Protein AF-A0A5P8AVM2-F1 (afdb_monomer)

InterPro domains:
  IPR004239 Protein of unknown function DUF228 [PF02989] (1-66)

Mean predicted aligned error: 6.55 Å

Radius of gyration: 12.47 Å; Cα contacts (8 Å, |Δi|>4): 147; chains: 1; bounding box: 23×30×33 Å

Nearest PDB structures (foldseek):
  8phs-assembly1_AM  TM=7.754E-01  e=1.144E-03  Borreliella burgdorferi B31
  8xqb-assembly1_N1  TM=5.376E-01  e=2.204E+00  Escherichia phage Lambda

Sequence (76 aa):
TVVPITENFKGRLLAKNTRIKSGDKLLFSKRGILKKIKKNNTHDKKNITYNAIALSNSFFDEEQKHCFVEVEVQIC

Organism: NCBI:txid47466

Solvent-accessible surface area (backbone atoms only — not comparable to full-atom values): 4623 Å² total; per-residue (Å²): 137,87,81,82,83,87,58,70,43,75,51,76,44,55,30,76,55,66,85,40,42,52,73,41,56,22,35,66,42,102,82,70,38,32,39,75,69,64,93,79,65,69,87,52,75,89,74,72,76,65,46,29,36,26,71,31,54,28,44,75,41,79,90,78,73,42,28,35,28,37,31,42,29,66,74,130

Structure (mmCIF, N/CA/C/O backbone):
data_AF-A0A5P8AVM2-F1
#
_entry.id   AF-A0A5P8AVM2-F1
#
loop_
_atom_site.group_PDB
_atom_site.id
_atom_site.type_symbol
_atom_site.label_atom_id
_atom_site.label_alt_id
_atom_site.label_comp_id
_atom_site.label_asym_id
_atom_site.label_entity_id
_atom_site.label_seq_id
_atom_site.pdbx_PDB_ins_code
_atom_site.Cartn_x
_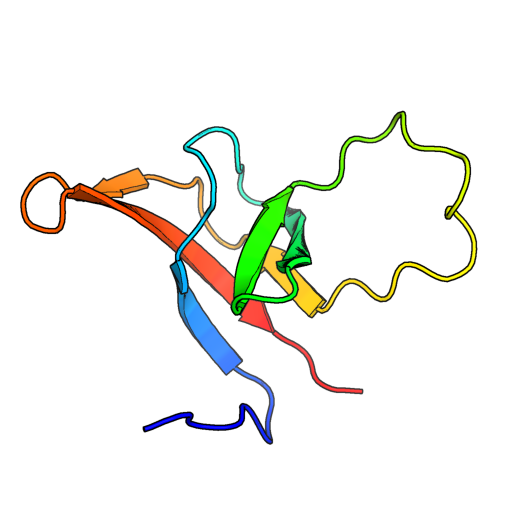atom_site.Cartn_y
_atom_site.Cartn_z
_atom_site.occupancy
_atom_site.B_iso_or_equiv
_atom_site.auth_seq_id
_atom_site.auth_comp_id
_atom_site.auth_asym_id
_atom_site.auth_atom_id
_atom_site.pdbx_PDB_model_num
ATOM 1 N N . THR A 1 1 ? -8.968 -7.425 -13.959 1.00 64.62 1 THR A N 1
ATOM 2 C CA . THR A 1 1 ? -9.378 -8.361 -12.893 1.00 64.62 1 THR A CA 1
ATOM 3 C C . THR A 1 1 ? -9.036 -7.762 -11.550 1.00 64.62 1 THR A C 1
ATOM 5 O O . THR A 1 1 ? -7.963 -7.185 -11.431 1.00 64.62 1 THR A O 1
ATOM 8 N N . VAL A 1 2 ? -9.942 -7.824 -10.574 1.00 71.94 2 VAL A N 1
ATOM 9 C CA . VAL A 1 2 ? -9.662 -7.409 -9.190 1.00 71.94 2 VAL A CA 1
ATOM 10 C C . VAL A 1 2 ? -9.207 -8.647 -8.428 1.00 71.94 2 VAL A C 1
ATOM 12 O O . VAL A 1 2 ? -9.913 -9.651 -8.447 1.00 71.94 2 VAL A O 1
ATOM 15 N N . VAL A 1 3 ? -8.037 -8.581 -7.795 1.00 74.50 3 VAL A N 1
ATOM 16 C CA . VAL A 1 3 ? -7.522 -9.664 -6.948 1.00 74.50 3 VAL A CA 1
ATOM 17 C C . VAL A 1 3 ? -7.724 -9.248 -5.491 1.00 74.50 3 VAL A C 1
ATOM 19 O O . VAL A 1 3 ? -7.177 -8.216 -5.091 1.00 74.50 3 VAL A O 1
ATOM 22 N N . PRO A 1 4 ? -8.537 -9.975 -4.708 1.00 79.38 4 PRO A N 1
ATOM 23 C CA . PRO A 1 4 ? -8.687 -9.685 -3.292 1.00 79.38 4 PRO A CA 1
ATOM 24 C C . PRO A 1 4 ? -7.396 -10.043 -2.552 1.00 79.38 4 PRO A C 1
ATOM 26 O O . PRO A 1 4 ? -6.770 -11.061 -2.834 1.00 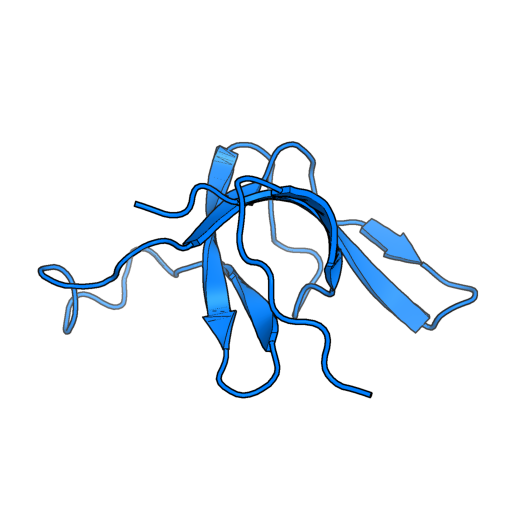79.38 4 PRO A O 1
ATOM 29 N N . ILE A 1 5 ? -7.014 -9.212 -1.585 1.00 78.19 5 ILE A N 1
ATOM 30 C CA . ILE A 1 5 ? -6.001 -9.589 -0.602 1.00 78.19 5 ILE A CA 1
ATOM 31 C C . ILE A 1 5 ? -6.755 -10.350 0.490 1.00 78.19 5 ILE A C 1
ATOM 33 O O . ILE A 1 5 ? -7.581 -9.757 1.179 1.00 78.19 5 ILE A O 1
ATOM 37 N N . THR A 1 6 ? -6.544 -11.662 0.574 1.00 78.75 6 THR A N 1
ATOM 38 C CA . THR A 1 6 ? -7.238 -12.560 1.519 1.00 78.75 6 THR A CA 1
ATOM 39 C C . THR A 1 6 ? -6.377 -12.959 2.713 1.00 78.75 6 THR A C 1
ATOM 41 O O . THR A 1 6 ? -6.899 -13.495 3.682 1.00 78.75 6 THR A O 1
ATOM 44 N N . GLU A 1 7 ? -5.075 -12.684 2.652 1.00 84.69 7 GLU A N 1
ATOM 45 C CA . GLU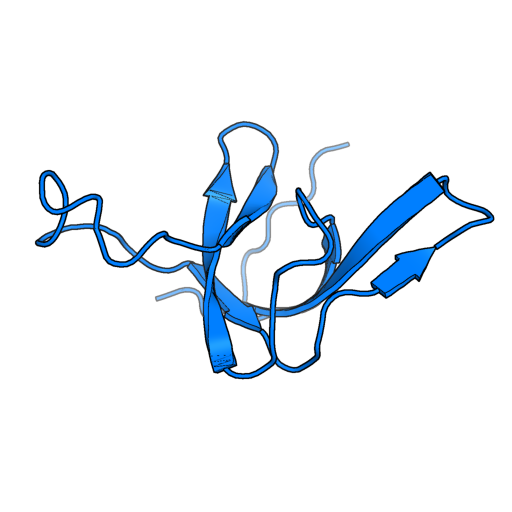 A 1 7 ? -4.099 -12.972 3.703 1.00 84.69 7 GLU A CA 1
ATOM 46 C C . GLU A 1 7 ? -3.213 -11.752 3.971 1.00 84.69 7 GLU A C 1
ATOM 48 O O . GLU A 1 7 ? -3.284 -10.741 3.267 1.00 84.69 7 GLU A O 1
ATOM 53 N N . ASN A 1 8 ? -2.342 -11.850 4.975 1.00 87.38 8 ASN A N 1
ATOM 54 C CA . ASN A 1 8 ? -1.302 -10.850 5.181 1.00 87.38 8 ASN A CA 1
ATOM 55 C C . ASN A 1 8 ? -0.454 -10.711 3.912 1.00 87.38 8 ASN A C 1
ATOM 57 O O . ASN A 1 8 ? -0.048 -11.697 3.298 1.00 87.38 8 ASN A O 1
ATOM 61 N N . PHE A 1 9 ? -0.174 -9.474 3.521 1.00 90.00 9 PHE A N 1
ATOM 62 C CA . PHE A 1 9 ? 0.529 -9.176 2.281 1.00 90.00 9 PHE A CA 1
ATOM 63 C C . PHE A 1 9 ? 1.730 -8.280 2.552 1.00 90.00 9 PHE A C 1
ATOM 65 O O . PHE A 1 9 ? 1.613 -7.262 3.230 1.00 90.00 9 PHE A O 1
ATOM 72 N N . LYS A 1 10 ? 2.876 -8.617 1.959 1.00 94.06 10 LYS A N 1
ATOM 73 C CA . LYS A 1 10 ? 4.071 -7.773 1.957 1.00 94.06 10 LYS A CA 1
ATOM 74 C C . LYS A 1 10 ? 4.542 -7.557 0.525 1.00 94.06 10 LYS A C 1
ATOM 76 O O . LYS A 1 10 ? 4.792 -8.519 -0.195 1.00 94.06 10 LYS A O 1
ATOM 81 N N . GLY A 1 11 ? 4.664 -6.302 0.105 1.00 93.62 11 GLY A N 1
ATOM 82 C CA . GLY A 1 11 ? 5.070 -5.986 -1.262 1.00 93.62 11 GLY A CA 1
ATOM 83 C C . GLY A 1 11 ? 4.879 -4.525 -1.646 1.00 93.62 11 GLY A C 1
ATOM 84 O O . GLY A 1 11 ? 4.559 -3.677 -0.815 1.00 93.62 11 GLY A O 1
ATOM 85 N N . ARG A 1 12 ? 5.089 -4.216 -2.928 1.00 93.75 12 ARG A N 1
ATOM 86 C CA . ARG A 1 12 ? 4.970 -2.854 -3.466 1.00 93.75 12 ARG A CA 1
ATOM 87 C C . ARG A 1 12 ? 3.550 -2.580 -3.934 1.00 93.75 12 ARG A C 1
ATOM 89 O O . ARG A 1 12 ? 3.016 -3.327 -4.747 1.00 93.75 12 ARG A O 1
ATOM 96 N N . LEU A 1 13 ? 2.966 -1.484 -3.462 1.00 92.81 13 LEU A N 1
ATOM 97 C CA . LEU A 1 13 ? 1.632 -1.036 -3.859 1.00 92.81 13 LEU A CA 1
ATOM 98 C C . LEU A 1 13 ? 1.641 0.423 -4.316 1.00 92.81 13 LEU A C 1
ATOM 100 O O . LEU A 1 13 ? 2.508 1.217 -3.945 1.00 92.81 13 LEU A O 1
ATOM 104 N N . LEU A 1 14 ? 0.640 0.768 -5.127 1.00 93.75 14 LEU A N 1
ATOM 105 C CA . LEU A 1 14 ? 0.462 2.103 -5.682 1.00 93.75 14 LEU A CA 1
ATOM 106 C C . LEU A 1 14 ? 0.096 3.114 -4.584 1.00 93.75 14 LEU A C 1
ATOM 108 O O . LEU A 1 14 ? -0.856 2.930 -3.820 1.00 93.75 14 LEU A O 1
ATOM 112 N N . ALA A 1 15 ? 0.816 4.228 -4.562 1.00 92.69 15 ALA A N 1
ATOM 113 C CA . ALA A 1 15 ? 0.652 5.340 -3.644 1.00 92.69 15 ALA A CA 1
ATOM 114 C C . ALA A 1 15 ? 0.146 6.595 -4.360 1.00 92.69 15 ALA A C 1
ATOM 116 O O . ALA A 1 15 ? 0.472 6.873 -5.511 1.00 92.69 15 ALA A O 1
ATOM 117 N N . LYS A 1 16 ? -0.636 7.413 -3.646 1.00 85.31 16 LYS A N 1
ATOM 118 C CA . LYS A 1 16 ? -1.166 8.667 -4.203 1.00 85.31 16 LYS A CA 1
ATOM 119 C C . LYS A 1 16 ? -0.077 9.724 -4.437 1.00 85.31 16 LYS A C 1
ATOM 121 O O . LYS A 1 16 ? -0.251 10.573 -5.305 1.00 85.31 16 LYS A O 1
ATOM 126 N N . ASN A 1 17 ? 0.977 9.761 -3.619 1.00 81.56 17 ASN A N 1
ATOM 127 C CA . ASN A 1 17 ? 2.074 10.720 -3.766 1.00 81.56 17 ASN A CA 1
ATOM 128 C C . ASN A 1 17 ? 3.370 10.243 -3.098 1.00 81.56 17 ASN A C 1
ATOM 130 O O . ASN A 1 17 ? 3.366 9.302 -2.310 1.00 81.56 17 ASN A O 1
ATOM 134 N N . THR A 1 18 ? 4.447 10.984 -3.364 1.00 79.12 18 THR A N 1
ATOM 135 C CA . THR A 1 18 ? 5.821 10.728 -2.905 1.00 79.12 18 THR A CA 1
ATOM 136 C C . THR A 1 18 ? 6.098 11.138 -1.452 1.00 79.12 18 THR A C 1
ATOM 138 O O . THR A 1 18 ? 7.245 11.156 -1.014 1.00 79.12 18 THR A O 1
ATOM 141 N N . ARG A 1 19 ? 5.072 11.514 -0.675 1.00 87.81 19 ARG A N 1
ATOM 142 C CA . ARG A 1 19 ? 5.248 12.013 0.705 1.00 87.81 19 ARG A CA 1
ATOM 143 C C . ARG A 1 19 ? 5.052 10.931 1.771 1.00 87.81 19 ARG A C 1
ATOM 145 O O . ARG A 1 19 ? 4.914 11.271 2.953 1.00 87.81 19 ARG A O 1
ATOM 152 N N . ILE A 1 20 ? 5.006 9.664 1.363 1.00 92.12 20 ILE A N 1
ATOM 153 C CA . ILE A 1 20 ? 4.969 8.521 2.274 1.00 92.12 20 ILE A CA 1
ATOM 154 C C . ILE A 1 20 ? 6.400 8.204 2.702 1.00 92.12 20 ILE A C 1
ATOM 156 O O . ILE A 1 20 ? 7.309 8.097 1.879 1.00 92.12 20 ILE A O 1
ATOM 160 N N . LYS A 1 21 ? 6.588 8.076 4.008 1.00 93.69 21 LYS A N 1
ATOM 161 C CA . LYS A 1 21 ? 7.838 7.690 4.647 1.00 93.69 21 LYS A CA 1
ATOM 162 C C . LYS A 1 21 ? 7.673 6.330 5.309 1.00 93.69 21 LYS A C 1
ATOM 164 O O . LYS A 1 21 ? 6.565 5.978 5.713 1.00 93.69 21 LYS A O 1
ATOM 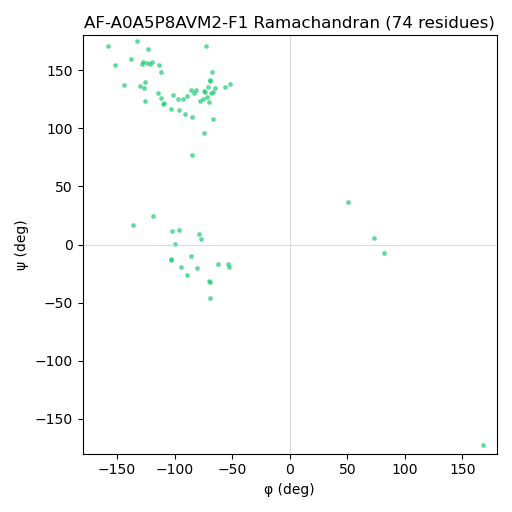169 N N . SER A 1 22 ? 8.783 5.616 5.468 1.00 94.31 22 SER A N 1
ATOM 170 C CA . SER A 1 22 ? 8.807 4.387 6.265 1.00 94.31 22 SER A CA 1
ATOM 171 C C . SER A 1 22 ? 8.216 4.637 7.663 1.00 94.31 22 SER A C 1
ATOM 173 O O . SER A 1 22 ? 8.422 5.700 8.258 1.00 94.31 22 SER A O 1
ATOM 175 N N . GLY A 1 23 ? 7.411 3.692 8.146 1.00 90.94 23 GLY A N 1
ATOM 176 C CA . GLY A 1 23 ? 6.656 3.772 9.398 1.00 90.94 23 GLY A CA 1
ATOM 177 C C . GLY A 1 23 ? 5.333 4.544 9.319 1.00 90.94 23 GLY A C 1
ATOM 178 O O . GLY A 1 23 ? 4.567 4.535 10.285 1.00 90.94 23 GLY A O 1
ATOM 179 N N . ASP A 1 24 ? 5.014 5.202 8.198 1.00 90.12 24 ASP A N 1
ATOM 180 C CA . ASP A 1 24 ? 3.698 5.817 8.031 1.00 90.12 24 ASP A CA 1
ATOM 181 C C . ASP A 1 24 ? 2.603 4.746 7.997 1.00 90.12 24 ASP A C 1
ATOM 183 O O . ASP A 1 24 ? 2.681 3.763 7.258 1.00 90.12 24 ASP A O 1
ATOM 187 N N . LYS A 1 25 ? 1.522 4.989 8.742 1.00 89.00 25 LYS A N 1
ATOM 188 C CA . LYS A 1 25 ? 0.299 4.197 8.621 1.00 89.00 25 LYS A CA 1
ATOM 189 C C . LYS A 1 25 ? -0.532 4.688 7.437 1.00 89.00 25 LYS A C 1
ATOM 191 O O . LYS A 1 25 ? -0.765 5.895 7.281 1.00 89.00 25 LYS A O 1
ATOM 196 N N . LEU A 1 26 ? -0.994 3.752 6.617 1.00 89.12 26 LEU A N 1
ATOM 197 C CA . LEU A 1 26 ? -1.649 4.021 5.342 1.00 89.12 26 LEU A CA 1
ATOM 198 C C . LEU A 1 26 ? -3.065 3.439 5.294 1.00 89.12 26 LEU A C 1
ATOM 200 O O . LEU A 1 26 ? -3.403 2.475 5.981 1.00 89.12 26 LEU A O 1
ATOM 204 N N . LEU A 1 27 ? -3.887 4.039 4.434 1.00 88.38 27 LEU A N 1
ATOM 205 C CA . LEU A 1 27 ? -5.248 3.596 4.146 1.00 88.38 27 LEU A CA 1
ATOM 206 C C . LEU A 1 27 ? -5.429 3.386 2.644 1.00 88.38 27 LEU A C 1
ATOM 208 O O . LEU A 1 27 ? -5.002 4.222 1.837 1.00 88.38 27 LEU A O 1
ATOM 212 N N . PHE A 1 28 ? -6.139 2.322 2.278 1.00 86.06 28 PHE A N 1
ATOM 213 C CA . PHE A 1 28 ? -6.648 2.155 0.923 1.00 86.06 28 PHE A CA 1
ATOM 214 C C . PHE A 1 28 ? -7.803 3.118 0.661 1.00 86.06 28 PHE A C 1
ATOM 216 O O . PHE A 1 28 ? -8.793 3.176 1.385 1.00 86.06 28 PHE A O 1
ATOM 223 N N . SER A 1 29 ? -7.700 3.891 -0.413 1.00 84.69 29 SER A N 1
ATOM 224 C CA . SER A 1 29 ? -8.853 4.636 -0.915 1.00 84.69 29 SER A CA 1
ATOM 225 C C . SER A 1 29 ? -9.879 3.718 -1.580 1.0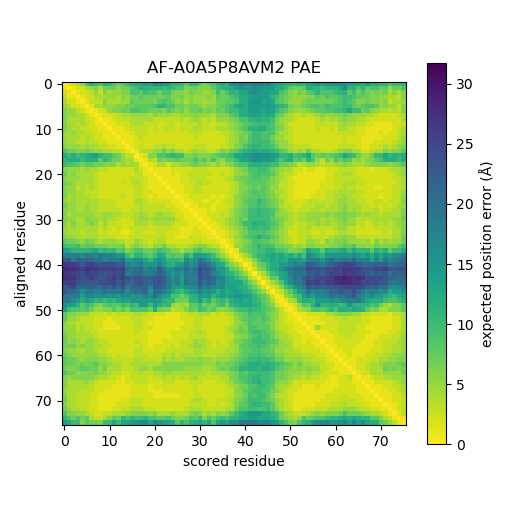0 84.69 29 SER A C 1
ATOM 227 O O . SER A 1 29 ? -9.568 2.581 -1.913 1.00 84.69 29 SER A O 1
ATOM 229 N N . LYS A 1 30 ? -11.066 4.252 -1.906 1.00 81.38 30 LYS A N 1
ATOM 230 C CA . LYS A 1 30 ? -12.101 3.534 -2.682 1.00 81.38 30 LYS A CA 1
ATOM 231 C C . LYS A 1 30 ? -11.606 2.949 -4.019 1.00 81.38 30 LYS A C 1
ATOM 233 O O . LYS A 1 30 ? -12.282 2.117 -4.598 1.00 81.38 30 LYS A O 1
ATOM 238 N N . ARG A 1 31 ? -10.453 3.409 -4.523 1.00 83.31 31 ARG A N 1
ATOM 239 C CA . ARG A 1 31 ? -9.811 2.924 -5.757 1.00 83.31 31 ARG A CA 1
ATOM 240 C C . ARG A 1 31 ? -8.622 1.983 -5.500 1.00 83.31 31 ARG A C 1
ATOM 242 O O . ARG A 1 31 ? -7.829 1.778 -6.404 1.00 83.31 31 ARG A O 1
ATOM 249 N N . GLY A 1 32 ? -8.413 1.508 -4.270 1.00 82.19 32 GLY A N 1
ATOM 250 C CA . GLY A 1 32 ? -7.278 0.640 -3.921 1.00 82.19 32 GLY A CA 1
ATOM 251 C C . GLY A 1 32 ? -5.912 1.340 -3.857 1.00 82.19 32 GLY A C 1
ATOM 252 O O . GLY A 1 32 ? -4.900 0.689 -3.647 1.00 82.19 32 GLY A O 1
ATOM 253 N N . ILE A 1 33 ? -5.855 2.670 -4.004 1.00 88.12 33 ILE A N 1
ATOM 254 C CA . ILE A 1 33 ? -4.602 3.446 -3.923 1.00 88.12 33 ILE A CA 1
ATOM 255 C C . ILE A 1 33 ? -4.295 3.803 -2.469 1.00 88.12 33 ILE A C 1
ATOM 257 O O . ILE A 1 33 ? -5.183 4.335 -1.784 1.00 88.12 33 ILE A O 1
ATOM 261 N N . LEU A 1 34 ? -3.048 3.599 -2.036 1.00 89.69 34 LEU A N 1
ATOM 262 C CA . LEU A 1 34 ? -2.573 3.943 -0.699 1.00 89.69 34 LEU A CA 1
ATOM 263 C C . LEU A 1 34 ? -2.454 5.456 -0.497 1.00 89.69 34 LEU A C 1
ATOM 265 O O . LEU A 1 34 ? -1.929 6.200 -1.334 1.00 89.69 34 LEU A O 1
ATOM 269 N N . LYS A 1 35 ? -2.931 5.924 0.657 1.00 88.81 35 LYS A N 1
ATOM 270 C CA . LYS A 1 35 ? -2.850 7.325 1.079 1.00 88.81 35 LYS A CA 1
ATOM 271 C C . LYS A 1 35 ? -2.289 7.421 2.492 1.00 88.81 35 LYS A C 1
ATOM 273 O O . LYS A 1 35 ? -2.737 6.713 3.391 1.00 88.81 35 LYS A O 1
ATOM 278 N N . LYS A 1 36 ? -1.372 8.372 2.689 1.00 86.88 36 LYS A N 1
ATOM 279 C CA . LYS A 1 36 ? -0.924 8.788 4.019 1.00 86.88 36 LYS A CA 1
ATOM 280 C C . LYS A 1 36 ? -2.063 9.460 4.772 1.00 86.88 36 LYS A C 1
ATOM 282 O O . LYS A 1 36 ? -2.694 10.386 4.252 1.00 86.88 36 LYS A O 1
ATOM 287 N N . ILE A 1 37 ? -2.279 9.042 6.011 1.00 78.31 37 ILE A N 1
ATOM 288 C CA . ILE A 1 37 ? -3.231 9.705 6.897 1.00 78.31 37 ILE A CA 1
ATOM 289 C C . ILE A 1 37 ? -2.582 10.975 7.448 1.00 78.31 37 ILE A C 1
ATOM 291 O O . ILE A 1 37 ? -1.500 10.954 8.036 1.00 78.31 37 ILE A O 1
ATOM 295 N N . LYS A 1 38 ? -3.235 12.119 7.227 1.00 72.50 38 LYS A N 1
ATOM 296 C CA . LYS A 1 38 ? -2.805 13.390 7.816 1.00 72.50 38 LYS A CA 1
ATOM 297 C C . LYS A 1 38 ? -3.196 13.388 9.295 1.00 72.50 38 LYS A C 1
ATOM 299 O O . LYS A 1 38 ? -4.375 13.250 9.603 1.00 72.50 38 LYS A O 1
ATOM 304 N N . LYS A 1 39 ? -2.226 13.617 10.189 1.00 60.81 39 LYS A N 1
ATOM 305 C CA . LYS A 1 39 ? -2.420 13.682 11.655 1.00 60.81 39 LYS A CA 1
ATOM 306 C C . LYS A 1 39 ? -3.528 14.656 12.116 1.00 60.81 39 LYS A C 1
ATOM 308 O O . LYS A 1 39 ? -4.037 14.481 13.219 1.00 60.81 39 LYS A O 1
ATOM 313 N N . ASN A 1 40 ? -3.930 15.622 11.281 1.00 53.72 40 ASN A N 1
ATOM 314 C CA . ASN A 1 40 ? -4.870 16.693 11.642 1.00 53.72 40 ASN A CA 1
ATOM 315 C C . ASN A 1 40 ? -6.325 16.482 11.179 1.00 53.72 40 ASN A C 1
ATOM 317 O O . ASN A 1 40 ? -7.154 17.338 11.462 1.00 53.72 40 ASN A O 1
ATOM 321 N N . ASN A 1 41 ? -6.678 15.379 10.504 1.00 50.19 41 ASN A N 1
ATOM 322 C CA . ASN A 1 41 ? -8.097 15.061 10.275 1.00 50.19 41 ASN A CA 1
ATOM 323 C C . ASN A 1 41 ? -8.649 14.308 11.490 1.00 50.19 41 ASN A C 1
ATOM 325 O O . ASN A 1 41 ? -8.788 13.089 11.506 1.00 50.19 41 ASN A O 1
ATOM 329 N N . THR A 1 42 ? -8.908 15.076 12.543 1.00 46.50 42 THR A N 1
ATOM 330 C CA . THR A 1 42 ? -9.379 14.649 13.865 1.00 46.50 42 THR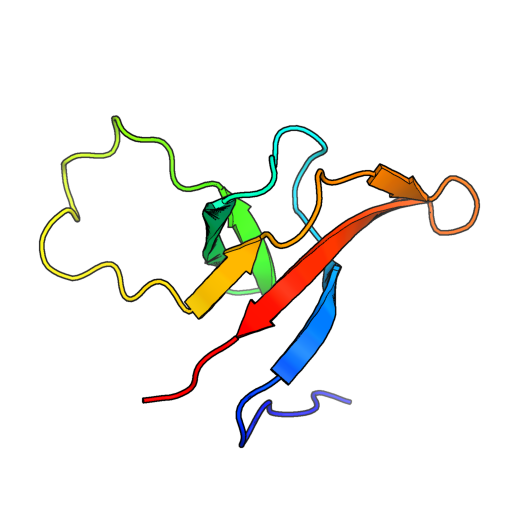 A CA 1
ATOM 331 C C . THR A 1 42 ? -10.867 14.304 13.940 1.00 46.50 42 THR A C 1
ATOM 333 O O . THR A 1 42 ? -11.327 13.981 15.030 1.00 46.50 42 THR A O 1
ATOM 336 N N . HIS A 1 43 ? -11.614 14.313 12.832 1.00 45.59 43 HIS A N 1
ATOM 337 C CA . HIS A 1 43 ? -13.037 13.947 12.860 1.00 45.59 43 HIS A CA 1
ATOM 338 C C . HIS A 1 43 ? -13.302 12.432 12.866 1.00 45.59 43 HIS A C 1
ATOM 340 O O . HIS A 1 43 ? -14.335 12.023 13.376 1.00 45.59 43 HIS A O 1
ATOM 346 N N . ASP A 1 44 ? -12.346 11.595 12.442 1.00 46.97 44 ASP A N 1
ATOM 347 C CA . ASP A 1 44 ? -12.524 10.130 12.353 1.00 46.97 44 ASP A CA 1
ATOM 348 C C . ASP A 1 44 ? -11.549 9.343 13.251 1.00 46.97 44 ASP A C 1
ATOM 350 O O . ASP A 1 44 ? -11.214 8.186 13.004 1.00 46.97 44 ASP A O 1
ATOM 354 N N . LYS A 1 45 ? -11.047 9.958 14.327 1.00 45.81 45 LYS A N 1
ATOM 355 C CA . LYS A 1 45 ? -9.954 9.389 15.141 1.00 45.81 45 LYS A CA 1
ATOM 356 C C . LYS A 1 45 ? -10.264 8.050 15.827 1.00 45.81 45 LYS A C 1
ATOM 358 O O . LYS A 1 45 ? -9.322 7.406 16.277 1.00 45.81 45 LYS A O 1
ATOM 363 N N . LYS A 1 46 ? -11.531 7.640 15.944 1.00 46.91 46 LYS A N 1
ATOM 364 C CA . LYS A 1 46 ? -11.907 6.433 16.700 1.00 46.91 46 LYS A CA 1
ATOM 365 C C . LYS A 1 46 ? -12.038 5.157 15.860 1.00 46.91 46 LYS A C 1
ATOM 367 O O . LYS A 1 46 ? -11.905 4.095 16.445 1.00 46.91 46 LYS A O 1
ATOM 372 N N . ASN A 1 47 ? -12.198 5.244 14.533 1.00 49.25 47 ASN A N 1
ATOM 373 C CA . ASN A 1 47 ? -12.499 4.075 13.682 1.00 49.25 47 ASN A CA 1
ATOM 374 C C . ASN A 1 47 ? -11.701 4.004 12.365 1.00 49.25 47 ASN A C 1
ATOM 376 O O . ASN A 1 47 ? -12.087 3.275 11.453 1.00 49.25 47 ASN A O 1
ATOM 380 N N . ILE A 1 48 ? -10.594 4.742 12.211 1.00 55.69 48 ILE A N 1
ATOM 381 C CA . ILE A 1 48 ? -9.732 4.526 11.039 1.00 55.69 48 ILE A CA 1
ATOM 382 C C . ILE A 1 48 ? -8.955 3.221 11.245 1.00 55.69 48 ILE A C 1
ATOM 384 O O . ILE A 1 48 ? -7.909 3.206 11.895 1.00 55.69 48 I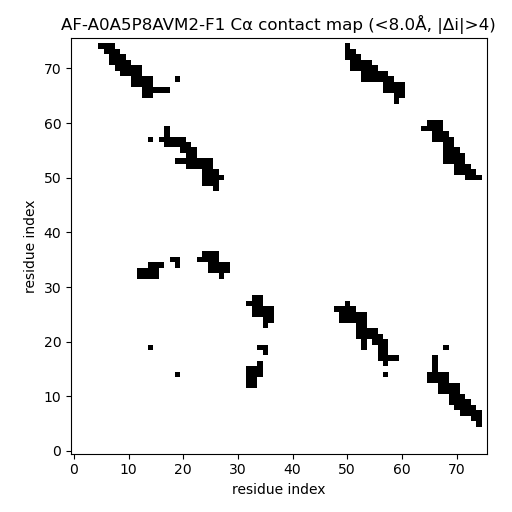LE A O 1
ATOM 388 N N . THR A 1 49 ? -9.472 2.132 10.679 1.00 61.41 49 THR A N 1
ATOM 389 C CA . THR A 1 49 ? -8.733 0.883 10.487 1.00 61.41 49 THR A CA 1
ATOM 390 C C . THR A 1 49 ? -7.625 1.159 9.476 1.00 61.41 49 THR A C 1
ATOM 392 O O . THR A 1 49 ? -7.878 1.442 8.304 1.00 61.41 49 THR A O 1
ATOM 395 N N . TYR A 1 50 ? -6.383 1.197 9.949 1.00 69.81 50 TYR A N 1
ATOM 396 C CA . TYR A 1 50 ? -5.217 1.281 9.078 1.00 69.81 50 TYR A CA 1
ATOM 397 C C . TYR A 1 50 ? -5.030 -0.084 8.431 1.00 69.81 50 TYR A C 1
ATOM 399 O O . TYR A 1 50 ? -5.019 -1.086 9.137 1.00 69.81 50 TYR A O 1
ATOM 407 N N . ASN A 1 51 ? -4.860 -0.111 7.113 1.00 79.19 51 ASN A N 1
ATOM 408 C CA . ASN A 1 51 ? -4.782 -1.374 6.376 1.00 79.19 51 ASN A CA 1
ATOM 409 C C . ASN A 1 51 ? -3.345 -1.723 5.992 1.00 79.19 51 ASN A C 1
ATOM 411 O O . ASN A 1 51 ? -3.095 -2.833 5.547 1.00 79.19 51 ASN A O 1
ATOM 415 N N . ALA A 1 52 ? -2.410 -0.775 6.103 1.00 88.81 52 ALA A N 1
ATOM 416 C CA . ALA A 1 52 ? -1.020 -1.019 5.753 1.00 88.81 52 ALA A CA 1
ATOM 417 C C . ALA A 1 52 ? -0.042 -0.143 6.545 1.00 88.81 52 ALA A C 1
ATOM 419 O O . ALA A 1 52 ? -0.370 0.983 6.942 1.00 88.81 52 ALA A O 1
ATOM 420 N N . 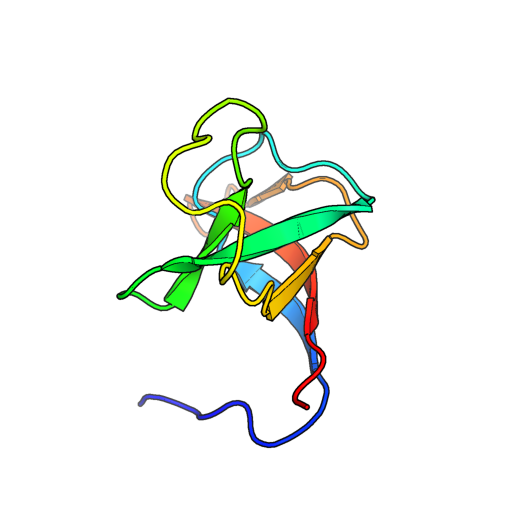ILE A 1 53 ? 1.183 -0.636 6.698 1.00 91.75 53 ILE A N 1
ATOM 421 C CA . ILE A 1 53 ? 2.341 0.090 7.224 1.00 91.75 53 ILE A CA 1
ATOM 422 C C . ILE A 1 53 ? 3.369 0.221 6.104 1.00 91.75 53 ILE A C 1
ATOM 424 O O . ILE A 1 53 ? 3.699 -0.760 5.444 1.00 91.75 53 ILE A O 1
ATOM 428 N N . ALA A 1 54 ? 3.874 1.435 5.880 1.00 94.19 54 ALA A N 1
ATOM 429 C CA . ALA A 1 54 ? 4.968 1.661 4.945 1.00 94.19 54 ALA A CA 1
ATOM 430 C C . ALA A 1 54 ? 6.273 1.073 5.496 1.00 94.19 54 ALA A C 1
ATOM 432 O O . ALA A 1 54 ? 6.733 1.474 6.564 1.00 94.19 54 ALA A O 1
ATOM 433 N N . LEU A 1 55 ? 6.893 0.170 4.745 1.00 95.81 55 LEU A N 1
ATOM 434 C CA . LEU A 1 55 ? 8.215 -0.374 5.055 1.00 95.81 55 LEU A CA 1
ATOM 435 C C . LEU A 1 55 ? 9.326 0.483 4.439 1.00 95.81 55 LEU A C 1
ATOM 437 O O . LEU A 1 55 ? 10.421 0.576 4.992 1.00 95.81 55 LEU A O 1
ATOM 441 N N . SER A 1 56 ? 9.021 1.197 3.351 1.00 95.50 56 SER A N 1
ATOM 442 C CA . SER A 1 56 ? 9.944 2.093 2.654 1.00 95.50 56 SER A CA 1
ATOM 443 C C . SER A 1 56 ? 9.409 3.524 2.555 1.00 95.50 56 SER A C 1
ATOM 445 O O . SER A 1 56 ? 8.228 3.803 2.773 1.00 95.50 56 SER A O 1
ATOM 447 N N . ASN A 1 57 ? 10.279 4.452 2.154 1.00 95.12 57 ASN A N 1
ATOM 448 C CA . ASN A 1 57 ? 9.810 5.704 1.565 1.00 95.12 57 ASN A CA 1
ATOM 449 C C . ASN A 1 57 ? 9.156 5.407 0.210 1.00 95.12 57 ASN A C 1
ATOM 451 O O . ASN A 1 57 ? 9.558 4.472 -0.489 1.00 95.12 57 ASN A O 1
ATOM 455 N N . SER A 1 58 ? 8.157 6.201 -0.167 1.00 94.25 58 SER A N 1
ATOM 456 C CA . SER A 1 58 ? 7.597 6.121 -1.513 1.00 94.25 58 SER A CA 1
ATOM 457 C C . SER A 1 58 ? 8.587 6.636 -2.550 1.00 94.25 58 SER A C 1
ATOM 459 O O . SER A 1 58 ? 9.235 7.659 -2.321 1.00 94.25 58 SER A O 1
ATOM 461 N N . PHE A 1 59 ? 8.633 5.986 -3.706 1.00 94.31 59 PHE A N 1
ATOM 462 C CA . PHE A 1 59 ? 9.435 6.400 -4.853 1.00 94.31 59 PHE A CA 1
ATOM 463 C C . PHE A 1 59 ? 8.550 6.564 -6.089 1.00 94.31 59 PHE A C 1
ATOM 465 O O . PHE A 1 59 ? 7.444 6.020 -6.154 1.00 94.31 59 PHE A O 1
ATOM 472 N N . PHE A 1 60 ? 9.006 7.373 -7.040 1.00 94.19 60 PHE A N 1
ATOM 473 C CA . PHE A 1 60 ? 8.353 7.534 -8.333 1.00 94.19 60 PHE A CA 1
ATOM 474 C C . PHE A 1 60 ? 9.058 6.638 -9.347 1.00 94.19 60 PHE A C 1
ATOM 476 O O . PHE A 1 60 ? 10.277 6.693 -9.476 1.00 94.19 60 PHE A O 1
ATOM 483 N N . ASP A 1 61 ? 8.285 5.793 -10.009 1.00 91.81 61 ASP A N 1
ATOM 484 C CA . ASP A 1 61 ? 8.716 4.969 -11.125 1.00 91.81 61 ASP A CA 1
ATOM 485 C C . ASP A 1 61 ? 8.458 5.763 -12.412 1.00 91.81 61 ASP A C 1
ATOM 487 O O . ASP A 1 61 ? 7.305 6.058 -12.744 1.00 91.81 61 ASP A O 1
ATOM 491 N N . GLU A 1 62 ? 9.533 6.170 -13.090 1.00 91.75 62 GLU A N 1
ATOM 492 C CA . GLU A 1 62 ? 9.462 6.992 -14.303 1.00 91.75 62 GLU A CA 1
ATOM 493 C C . GLU A 1 62 ? 8.903 6.228 -15.506 1.00 91.75 62 GLU A C 1
ATOM 495 O O . GLU A 1 62 ? 8.206 6.821 -16.332 1.00 91.75 62 GLU A O 1
ATOM 500 N N . GLU A 1 63 ? 9.151 4.920 -15.578 1.00 92.12 63 GLU A N 1
ATOM 501 C CA . GLU A 1 63 ? 8.696 4.060 -16.669 1.00 92.12 63 GLU A CA 1
ATOM 502 C C . GLU A 1 63 ? 7.175 3.891 -16.604 1.00 92.12 63 GLU A C 1
ATOM 504 O O . GLU A 1 63 ? 6.463 4.090 -17.589 1.00 92.12 63 GLU A O 1
ATOM 509 N N . GLN A 1 64 ? 6.660 3.618 -15.404 1.00 88.25 64 GLN A N 1
ATOM 510 C CA . GLN A 1 64 ? 5.228 3.442 -15.158 1.00 88.25 64 GLN A CA 1
ATOM 511 C C . GLN A 1 64 ? 4.490 4.767 -14.903 1.00 88.25 64 GLN A C 1
ATOM 513 O O . GLN A 1 64 ? 3.261 4.781 -14.835 1.00 88.25 64 GLN A O 1
ATOM 518 N N . LYS A 1 65 ? 5.218 5.879 -14.723 1.00 91.94 65 LYS A N 1
ATOM 519 C CA . LYS A 1 65 ? 4.705 7.196 -14.293 1.00 91.94 65 LYS A CA 1
ATOM 520 C C . LYS A 1 65 ? 3.831 7.125 -13.035 1.00 91.94 65 LYS A C 1
ATOM 522 O O . LYS A 1 65 ? 2.851 7.861 -12.884 1.00 91.94 65 LYS A O 1
ATOM 527 N N . HIS A 1 66 ? 4.196 6.243 -12.112 1.00 92.12 66 HIS A N 1
ATOM 528 C CA . HIS A 1 66 ? 3.426 5.932 -10.915 1.00 92.12 66 HIS A CA 1
ATOM 529 C C . HIS A 1 66 ? 4.282 6.037 -9.658 1.00 92.12 66 HIS A C 1
ATOM 531 O O . HIS A 1 66 ? 5.498 5.903 -9.689 1.00 92.12 66 HIS A O 1
ATOM 537 N N . CYS A 1 67 ? 3.638 6.279 -8.519 1.00 93.56 67 CYS A N 1
ATOM 538 C CA . CYS A 1 67 ? 4.323 6.295 -7.235 1.00 93.56 67 CYS A CA 1
ATOM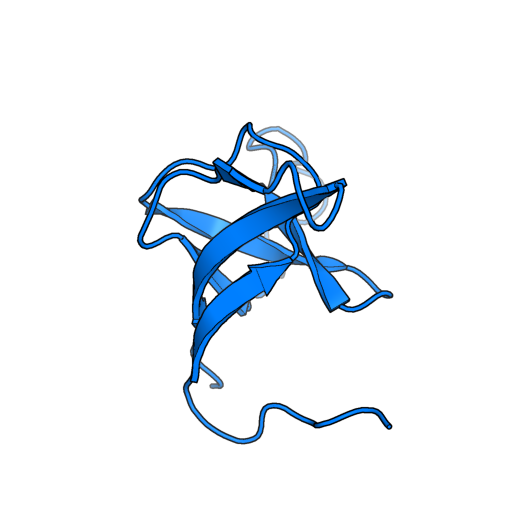 539 C C . CYS A 1 67 ? 4.063 4.986 -6.497 1.00 93.56 67 CYS A C 1
ATOM 541 O O . CYS A 1 67 ? 2.907 4.604 -6.329 1.00 93.56 67 CYS A O 1
ATOM 543 N N . PHE A 1 68 ? 5.114 4.326 -6.024 1.00 94.81 68 PHE A N 1
ATOM 544 C CA . PHE A 1 68 ? 5.023 3.066 -5.293 1.00 94.81 68 PHE A CA 1
ATOM 545 C C . PHE A 1 68 ? 5.602 3.192 -3.891 1.00 94.81 68 PHE A C 1
ATOM 547 O O . PHE A 1 68 ? 6.432 4.057 -3.609 1.00 94.81 68 PHE A O 1
ATOM 554 N N . VAL A 1 69 ? 5.156 2.311 -3.004 1.00 95.62 69 VAL A N 1
ATOM 555 C CA . VAL A 1 69 ? 5.688 2.153 -1.650 1.00 95.62 69 VAL A CA 1
ATOM 556 C C . VAL A 1 69 ? 5.662 0.676 -1.282 1.00 95.62 69 VAL A C 1
ATOM 558 O O . VAL A 1 69 ? 4.697 -0.025 -1.592 1.00 95.62 69 VAL A O 1
ATOM 561 N N . GLU A 1 70 ? 6.731 0.192 -0.656 1.00 96.12 70 GLU A N 1
ATOM 562 C CA . GLU A 1 70 ? 6.727 -1.126 -0.034 1.00 96.12 70 GLU A CA 1
ATOM 563 C C . GLU A 1 70 ? 5.922 -1.071 1.262 1.00 96.12 70 GLU A C 1
ATOM 565 O O . GLU A 1 70 ? 6.098 -0.157 2.075 1.00 96.12 70 GLU A O 1
ATOM 570 N N . VAL A 1 71 ? 5.023 -2.035 1.443 1.00 94.88 71 VAL A N 1
ATOM 571 C CA . VAL A 1 71 ? 4.127 -2.097 2.590 1.00 94.88 71 VAL A CA 1
ATOM 572 C C . VAL A 1 71 ? 3.991 -3.496 3.149 1.00 94.88 71 VAL A C 1
ATOM 574 O O . VAL A 1 71 ? 4.196 -4.487 2.452 1.00 94.88 71 VAL A O 1
ATOM 577 N N . GLU A 1 72 ? 3.547 -3.534 4.396 1.00 93.62 72 GLU A N 1
ATOM 578 C CA . GLU A 1 72 ? 2.942 -4.689 5.037 1.00 93.62 72 GLU A CA 1
ATOM 579 C C . GLU A 1 72 ? 1.463 -4.389 5.297 1.00 93.62 72 GLU A C 1
ATOM 581 O O . GLU A 1 72 ? 1.123 -3.355 5.875 1.00 93.62 72 GLU A O 1
ATOM 586 N N . VAL A 1 73 ? 0.589 -5.270 4.827 1.00 90.44 73 VAL A N 1
ATOM 587 C CA . VAL A 1 73 ? -0.861 -5.264 5.023 1.00 90.44 73 VAL A CA 1
ATOM 588 C C . VAL A 1 73 ? -1.181 -6.421 5.951 1.00 90.44 73 VAL A C 1
ATOM 590 O O . VAL A 1 73 ? -0.876 -7.570 5.631 1.00 90.44 73 VAL A O 1
ATOM 593 N N . GLN A 1 74 ? -1.810 -6.112 7.078 1.00 82.19 74 GLN A N 1
ATOM 594 C CA . GLN A 1 74 ? -2.257 -7.108 8.039 1.00 82.19 74 GLN A CA 1
ATOM 595 C C . GLN A 1 74 ? -3.783 -7.156 7.999 1.00 82.19 74 GLN A C 1
ATOM 597 O O . GLN A 1 74 ? -4.437 -6.128 8.185 1.00 82.19 74 GLN A O 1
ATOM 602 N N . ILE A 1 75 ? -4.338 -8.326 7.695 1.00 73.06 75 ILE A N 1
ATOM 603 C CA . ILE A 1 75 ? -5.785 -8.546 7.695 1.00 73.06 75 ILE A CA 1
ATOM 604 C C . ILE A 1 75 ? -6.130 -9.162 9.051 1.00 73.06 75 ILE A C 1
ATOM 606 O O . ILE A 1 75 ? -5.618 -10.229 9.385 1.00 73.06 75 ILE A O 1
ATOM 610 N N . CYS A 1 76 ? -6.920 -8.438 9.848 1.00 59.75 76 CYS A N 1
ATOM 611 C CA . CYS A 1 76 ? -7.428 -8.892 11.144 1.00 59.75 76 CYS A CA 1
ATOM 612 C C . CYS A 1 76 ? -8.755 -9.632 10.990 1.00 59.75 76 CYS A C 1
ATOM 614 O O . CYS A 1 76 ? -9.573 -9.182 10.153 1.00 59.75 76 CYS A O 1
#

Secondary structure (DSSP, 8-state):
-PPP--S-EEEEEEES-TT--TT-EEEE-TTS-EEEPPTT-GGGTTT----EEESS--EEETTTTEEEEEEEE---

Foldseek 3Di:
DDDDPPAKDWFKFFEPDQADAAFFFWDQDPVRHTYGDDPPPPPCVPDPDGFWGFRHGWDADPVVRTIMTTIIGHDD

pLDDT: mean 81.99, std 14.87, range [45.59, 96.12]